Protein AF-A0A7Y4VKK5-F1 (afdb_monomer_lite)

pLDDT: mean 90.54, std 10.32, range [53.16, 98.19]

Sequence (160 aa):
ESPYYGAIKFPGKARGVGIIDLSAVVTSLKKHLEPDGVFANHKLTNLQNQKMVILNYFSALKFYYDKEDLWSNRAKNPFFTNAGFIGAIEHLVAKLISKCAENKSFQVAEFKKLLDLPKGELLLRADLKNLEGKSQRKAVVEFLESHLLKSLPDQDEYKF

Radius of gyration: 16.32 Å; chains: 1; bounding box: 60×33×39 Å

Foldseek 3Di:
DALCVQAEDDPPDDPPGHQAYPVLVCVLCVQQLPCPHLCVVLVNNDPVSVVLLLRLLVVLVLVQCVVVPRSVVLQWALCSHSLLVSLSSVLCSPPPSVVCSVVVHSHNVSSNVQFDDDPPNDHTPVVCVPDDSVVSSVVNNVVRVVRGDDPPPDPVPDDD

Structure (mmCIF, N/CA/C/O backbone):
data_AF-A0A7Y4VKK5-F1
#
_entry.id   AF-A0A7Y4VKK5-F1
#
loop_
_atom_site.group_PDB
_atom_site.id
_atom_site.type_symbol
_atom_site.label_atom_id
_atom_site.label_alt_id
_atom_site.label_comp_id
_atom_site.label_asym_id
_atom_site.label_entity_id
_atom_site.label_seq_id
_atom_site.pdbx_PDB_ins_code
_atom_site.Cartn_x
_atom_site.Cartn_y
_atom_site.Cartn_z
_atom_site.occupancy
_atom_site.B_iso_or_equiv
_atom_site.auth_seq_id
_atom_site.auth_comp_id
_atom_site.auth_asym_id
_atom_site.auth_atom_id
_atom_site.pdbx_PDB_model_num
ATOM 1 N N . GLU A 1 1 ? 8.990 -12.239 8.034 1.00 63.72 1 GLU A N 1
ATOM 2 C CA . GLU A 1 1 ? 9.951 -11.687 7.049 1.00 63.72 1 GLU A CA 1
ATOM 3 C C . GLU A 1 1 ? 9.346 -10.480 6.333 1.00 63.72 1 GLU A C 1
ATOM 5 O O . GLU A 1 1 ? 8.132 -10.326 6.370 1.00 63.72 1 GLU A O 1
ATOM 10 N N . SER A 1 2 ? 10.159 -9.599 5.736 1.00 84.38 2 SER A N 1
ATOM 11 C CA . SER A 1 2 ? 9.669 -8.392 5.042 1.00 84.38 2 SER A CA 1
ATOM 12 C C . SER A 1 2 ? 9.226 -8.707 3.603 1.00 84.38 2 SER A C 1
ATOM 14 O O . SER A 1 2 ? 10.037 -9.266 2.862 1.00 84.38 2 SER A O 1
ATOM 16 N N . PRO A 1 3 ? 8.025 -8.283 3.150 1.00 90.62 3 PRO A N 1
ATOM 17 C CA . PRO A 1 3 ? 7.579 -8.465 1.761 1.00 90.62 3 PRO A CA 1
ATOM 18 C C . PRO A 1 3 ? 8.502 -7.831 0.705 1.00 90.62 3 PRO A C 1
ATOM 20 O O . PRO A 1 3 ? 8.515 -8.268 -0.445 1.00 90.62 3 PRO A O 1
ATOM 23 N N . TYR A 1 4 ? 9.304 -6.838 1.110 1.00 90.75 4 TYR A N 1
ATOM 24 C CA . TYR A 1 4 ? 10.245 -6.093 0.267 1.00 90.75 4 TYR A CA 1
ATOM 25 C C . TYR A 1 4 ? 11.717 -6.420 0.551 1.00 90.75 4 TYR A C 1
ATOM 27 O O . TYR A 1 4 ? 12.604 -5.604 0.277 1.00 90.75 4 TYR A O 1
ATOM 35 N N . TYR A 1 5 ? 12.011 -7.591 1.121 1.00 86.94 5 TYR A N 1
ATOM 36 C CA . TYR A 1 5 ? 13.393 -8.002 1.364 1.00 86.94 5 TYR A CA 1
ATOM 37 C C . TYR A 1 5 ? 14.234 -7.937 0.073 1.00 86.94 5 TYR A C 1
ATOM 39 O O . TYR A 1 5 ? 13.870 -8.495 -0.963 1.00 86.94 5 TYR A O 1
ATOM 47 N N . GLY A 1 6 ? 15.342 -7.188 0.114 1.00 86.94 6 GLY A N 1
ATOM 48 C CA . GLY A 1 6 ? 16.221 -6.966 -1.043 1.00 86.94 6 GLY A CA 1
ATOM 49 C C . GLY A 1 6 ? 15.609 -6.152 -2.196 1.00 86.94 6 GLY A C 1
ATOM 50 O O . GLY A 1 6 ? 16.182 -6.123 -3.286 1.00 86.94 6 GLY A O 1
ATOM 51 N N . ALA A 1 7 ? 14.450 -5.516 -1.994 1.00 90.19 7 ALA A N 1
ATOM 52 C CA . ALA A 1 7 ? 13.757 -4.735 -3.020 1.00 90.19 7 ALA A CA 1
ATOM 53 C C . ALA A 1 7 ? 14.043 -3.228 -2.943 1.00 90.19 7 ALA A C 1
ATOM 55 O O . ALA A 1 7 ? 13.916 -2.541 -3.956 1.00 90.19 7 ALA A O 1
ATOM 56 N N . ILE A 1 8 ? 14.437 -2.719 -1.772 1.00 91.12 8 ILE A N 1
ATOM 57 C CA . ILE A 1 8 ? 14.735 -1.296 -1.573 1.00 91.12 8 ILE A CA 1
ATOM 58 C C . ILE A 1 8 ? 16.177 -1.000 -1.984 1.00 91.12 8 ILE A C 1
ATOM 60 O O . ILE A 1 8 ? 17.125 -1.604 -1.478 1.00 91.12 8 ILE A O 1
ATOM 64 N N . LYS A 1 9 ? 16.335 -0.053 -2.905 1.00 91.44 9 LYS A N 1
ATOM 65 C CA . LYS A 1 9 ? 17.617 0.401 -3.431 1.00 91.44 9 LYS A CA 1
ATOM 66 C C . LYS A 1 9 ? 18.157 1.548 -2.585 1.00 91.44 9 LYS A C 1
ATOM 68 O O . LYS A 1 9 ? 17.596 2.644 -2.559 1.00 91.44 9 LYS A O 1
ATOM 73 N N . PHE A 1 10 ? 19.276 1.289 -1.915 1.00 87.50 10 PHE A N 1
ATOM 74 C CA . PHE A 1 10 ? 19.998 2.290 -1.134 1.00 87.50 10 PHE A CA 1
ATOM 75 C C . PHE A 1 10 ? 20.943 3.117 -2.026 1.00 87.50 10 PHE A C 1
ATOM 77 O O . PHE A 1 10 ? 21.511 2.569 -2.978 1.00 87.50 10 PHE A O 1
ATOM 84 N N . PRO A 1 11 ? 21.155 4.411 -1.720 1.00 83.44 11 PRO A N 1
ATOM 85 C CA . PRO A 1 11 ? 22.160 5.232 -2.394 1.00 83.44 11 PRO A CA 1
ATOM 86 C C . PRO A 1 11 ? 23.553 4.585 -2.351 1.00 83.44 11 PRO A C 1
ATOM 88 O O . PRO A 1 11 ? 23.922 3.959 -1.360 1.00 83.44 11 PRO A O 1
ATOM 91 N N . GLY A 1 12 ? 24.322 4.712 -3.436 1.00 80.75 12 GLY A N 1
ATOM 92 C CA . GLY A 1 12 ? 25.687 4.173 -3.528 1.00 80.75 12 GLY A CA 1
ATOM 93 C C . GLY A 1 12 ? 25.796 2.653 -3.728 1.00 80.75 12 GLY A C 1
ATOM 94 O O . GLY A 1 12 ? 26.906 2.140 -3.850 1.00 80.75 12 GLY A O 1
ATOM 95 N N . LYS A 1 13 ? 24.682 1.908 -3.793 1.00 80.00 13 LYS A N 1
ATOM 96 C CA . LYS A 1 13 ? 24.701 0.476 -4.144 1.00 80.00 13 LYS A CA 1
ATOM 97 C C . LYS A 1 13 ? 24.930 0.263 -5.646 1.00 80.00 13 LYS A C 1
ATOM 99 O O . LYS A 1 13 ? 24.532 1.081 -6.475 1.00 80.00 13 LYS A O 1
ATOM 104 N N . ALA A 1 14 ? 25.544 -0.873 -5.981 1.00 74.50 14 ALA A N 1
ATOM 105 C CA . ALA A 1 14 ? 25.800 -1.289 -7.358 1.00 74.50 14 ALA A CA 1
ATOM 106 C C . ALA A 1 14 ? 24.510 -1.357 -8.201 1.00 74.50 14 ALA A C 1
ATOM 108 O O . ALA A 1 14 ? 23.414 -1.607 -7.686 1.00 74.50 14 ALA A O 1
ATOM 109 N N . ARG A 1 15 ? 24.646 -1.154 -9.521 1.00 64.19 15 ARG A N 1
ATOM 110 C CA . ARG A 1 15 ? 23.535 -1.312 -10.475 1.00 64.19 15 ARG A CA 1
ATOM 111 C C . ARG A 1 15 ? 22.950 -2.727 -10.356 1.00 64.19 15 ARG A C 1
ATOM 113 O O . ARG A 1 15 ? 23.693 -3.696 -10.278 1.00 64.19 15 ARG A O 1
ATOM 120 N N . GLY A 1 16 ? 21.620 -2.827 -10.335 1.00 67.94 16 GLY A N 1
ATOM 121 C CA . GLY A 1 16 ? 20.891 -4.098 -10.213 1.00 67.94 16 GLY A CA 1
ATOM 122 C C . GLY A 1 16 ? 20.465 -4.483 -8.789 1.00 67.94 16 GLY A C 1
ATOM 123 O O . GLY A 1 16 ? 19.702 -5.433 -8.631 1.00 67.94 16 GLY A O 1
ATOM 124 N N . VAL A 1 17 ? 20.888 -3.746 -7.752 1.00 69.00 17 VAL A N 1
ATOM 125 C CA . VAL A 1 17 ? 20.455 -3.991 -6.365 1.00 69.00 17 VAL A CA 1
ATOM 126 C C . VAL A 1 17 ? 19.219 -3.152 -6.031 1.00 69.00 17 VAL A C 1
ATOM 128 O O . VAL A 1 17 ? 19.306 -1.930 -5.920 1.00 69.00 17 VAL A O 1
ATOM 131 N N . GLY A 1 18 ? 18.081 -3.817 -5.822 1.00 76.75 18 GLY A N 1
ATOM 132 C CA . GLY A 1 18 ? 16.802 -3.174 -5.503 1.00 76.75 18 GLY A CA 1
ATOM 133 C C . GLY A 1 18 ? 16.103 -2.557 -6.723 1.00 76.75 18 GLY A C 1
ATOM 134 O O . GLY A 1 18 ? 16.718 -2.288 -7.752 1.00 76.75 18 GLY A O 1
ATOM 135 N N . ILE A 1 19 ? 14.787 -2.373 -6.613 1.00 89.69 19 ILE A N 1
ATOM 136 C CA . ILE A 1 19 ? 13.906 -1.900 -7.699 1.00 89.69 19 ILE A CA 1
ATOM 137 C C . ILE A 1 19 ? 13.084 -0.679 -7.268 1.00 89.69 19 ILE A C 1
ATOM 139 O O . ILE A 1 19 ? 12.688 0.120 -8.110 1.00 89.69 19 ILE A O 1
ATOM 143 N N . ILE A 1 20 ? 12.864 -0.508 -5.962 1.00 93.06 20 ILE A N 1
ATOM 144 C CA . ILE A 1 20 ? 12.182 0.657 -5.397 1.00 93.06 20 ILE A CA 1
ATOM 145 C C . ILE A 1 20 ? 13.239 1.563 -4.781 1.00 93.06 20 ILE A C 1
ATOM 147 O O . ILE A 1 20 ? 14.024 1.116 -3.942 1.00 93.06 20 ILE A O 1
ATOM 151 N N . ASP A 1 21 ? 13.269 2.828 -5.177 1.00 93.06 21 ASP A N 1
ATOM 152 C CA . ASP A 1 21 ? 14.235 3.778 -4.637 1.00 93.06 21 ASP A CA 1
ATOM 153 C C . ASP A 1 21 ? 13.918 4.100 -3.171 1.00 93.06 21 ASP A C 1
ATOM 155 O O . ASP A 1 21 ? 12.767 4.352 -2.805 1.00 93.06 21 ASP A O 1
ATOM 159 N N . LEU A 1 22 ? 14.948 4.163 -2.318 1.00 92.94 22 LEU A N 1
ATOM 160 C CA . LEU A 1 22 ? 14.782 4.571 -0.918 1.00 92.94 22 LEU A CA 1
ATOM 161 C C . LEU A 1 22 ? 14.088 5.939 -0.796 1.00 92.94 22 LEU A C 1
ATOM 163 O O . LEU A 1 22 ? 13.282 6.138 0.108 1.00 92.94 22 LEU A O 1
ATOM 167 N N . SER A 1 23 ? 14.352 6.866 -1.721 1.00 93.31 23 SER A N 1
ATOM 168 C CA . SER A 1 23 ? 13.698 8.178 -1.758 1.00 93.31 23 SER A CA 1
ATOM 169 C C . SER A 1 23 ? 12.184 8.076 -1.956 1.00 93.31 23 SER A C 1
ATOM 171 O O . SER A 1 23 ? 11.447 8.824 -1.318 1.00 93.31 23 SER A O 1
ATOM 173 N N . ALA A 1 24 ? 11.694 7.131 -2.764 1.00 94.31 24 ALA A N 1
ATOM 174 C CA . ALA A 1 24 ? 10.261 6.896 -2.945 1.00 94.31 24 ALA A CA 1
ATOM 175 C C . ALA A 1 24 ? 9.617 6.346 -1.661 1.00 94.31 24 ALA A C 1
ATOM 177 O O . ALA A 1 24 ? 8.534 6.781 -1.267 1.00 94.31 24 ALA A O 1
ATOM 178 N N . VAL A 1 25 ? 10.311 5.447 -0.956 1.00 95.00 25 VAL A N 1
ATOM 179 C CA . VAL A 1 25 ? 9.849 4.919 0.339 1.00 95.00 25 VAL A CA 1
ATOM 180 C C . VAL A 1 25 ? 9.794 6.022 1.395 1.00 95.00 25 VAL A C 1
ATOM 182 O O . VAL A 1 25 ? 8.785 6.184 2.075 1.00 95.00 25 VAL A O 1
ATOM 185 N N . VAL A 1 26 ? 10.855 6.822 1.516 1.00 94.62 26 VAL A N 1
ATOM 186 C CA . VAL A 1 26 ? 10.915 7.906 2.505 1.00 94.62 26 VAL A CA 1
ATOM 187 C C . VAL A 1 26 ? 9.861 8.970 2.209 1.00 94.62 26 VAL A C 1
ATOM 189 O O . VAL A 1 26 ? 9.141 9.372 3.115 1.00 94.62 26 VAL A O 1
ATOM 192 N N . THR A 1 27 ? 9.728 9.410 0.956 1.00 94.25 27 THR A N 1
ATOM 193 C CA . THR A 1 27 ? 8.774 10.475 0.597 1.00 94.25 27 THR A CA 1
ATOM 194 C C . THR A 1 27 ? 7.316 10.041 0.731 1.00 94.25 27 THR A C 1
ATOM 196 O O . THR A 1 27 ? 6.487 10.860 1.121 1.00 94.25 27 THR A O 1
ATOM 199 N N . SER A 1 28 ? 6.999 8.768 0.475 1.00 95.44 28 SER A N 1
ATOM 200 C CA . SER A 1 28 ? 5.643 8.244 0.690 1.00 95.44 28 SER A CA 1
ATOM 201 C C . SER A 1 28 ? 5.287 8.076 2.161 1.00 95.44 28 SER A C 1
ATOM 203 O O . SER A 1 28 ? 4.123 8.236 2.494 1.00 95.44 28 SER A O 1
ATOM 205 N N . LEU A 1 29 ? 6.248 7.790 3.045 1.00 95.94 29 LEU A N 1
ATOM 206 C CA . LEU A 1 29 ? 5.967 7.521 4.460 1.00 95.94 29 LEU A CA 1
ATOM 207 C C . LEU A 1 29 ? 6.126 8.740 5.373 1.00 95.94 29 LEU A C 1
ATOM 209 O O . LEU A 1 29 ? 5.335 8.896 6.299 1.00 95.94 29 LEU A O 1
ATOM 213 N N . LYS A 1 30 ? 7.129 9.599 5.139 1.00 95.00 30 LYS A N 1
ATOM 214 C CA . LYS A 1 30 ? 7.594 10.608 6.111 1.00 95.00 30 LYS A CA 1
ATOM 215 C C . LYS A 1 30 ? 6.457 11.455 6.691 1.00 95.00 30 LYS A C 1
ATOM 217 O O . LYS A 1 30 ? 6.255 11.426 7.898 1.00 95.00 30 LYS A O 1
ATOM 222 N N . LYS A 1 31 ? 5.668 12.108 5.832 1.00 94.75 31 LYS A N 1
ATOM 223 C CA . LYS A 1 31 ? 4.550 12.982 6.241 1.00 94.75 31 LYS A CA 1
ATOM 224 C C . LYS A 1 31 ? 3.475 12.271 7.075 1.00 94.75 31 LYS A C 1
ATOM 226 O O . LYS A 1 31 ? 2.727 12.895 7.808 1.00 94.75 31 LYS A O 1
ATOM 231 N N . HIS A 1 32 ? 3.349 10.953 6.936 1.00 95.75 32 HIS A N 1
ATOM 232 C CA . HIS A 1 32 ? 2.338 10.170 7.644 1.00 95.75 32 HIS A CA 1
ATOM 233 C C . HIS A 1 32 ? 2.811 9.705 9.024 1.00 95.75 32 HIS A C 1
ATOM 235 O O . HIS A 1 32 ? 1.973 9.393 9.869 1.00 95.75 32 HIS A O 1
ATOM 241 N N . LEU A 1 33 ? 4.128 9.662 9.238 1.00 94.38 33 LEU A N 1
ATOM 242 C CA . LEU A 1 33 ? 4.772 9.260 10.490 1.00 94.38 33 LEU A CA 1
ATOM 243 C C . LEU A 1 33 ? 5.122 10.456 11.393 1.00 94.38 33 LEU A C 1
ATOM 245 O O . LEU A 1 33 ? 5.557 10.247 12.524 1.00 94.38 33 LEU A O 1
ATOM 249 N N . GLU A 1 34 ? 4.958 11.685 10.898 1.00 94.12 34 GLU A N 1
ATOM 250 C CA . GLU A 1 34 ? 5.109 12.920 11.675 1.00 94.12 34 GLU A CA 1
ATOM 251 C C . GLU A 1 34 ? 4.042 13.023 12.793 1.00 94.12 34 GLU A C 1
ATOM 253 O O . GLU A 1 34 ? 3.035 12.306 12.749 1.00 94.12 34 GLU A O 1
ATOM 258 N N . PRO A 1 35 ? 4.250 13.859 13.833 1.00 91.88 35 PRO A N 1
ATOM 259 C CA . PRO A 1 35 ? 3.355 13.936 14.997 1.00 91.88 35 PRO A CA 1
ATOM 260 C C . PRO A 1 35 ? 1.893 14.307 14.697 1.00 91.88 35 PRO A C 1
ATOM 262 O O . PRO A 1 35 ? 1.016 13.974 15.487 1.00 91.88 35 PRO A O 1
ATOM 265 N N . ASP A 1 36 ? 1.629 14.976 13.577 1.00 91.56 36 ASP A N 1
ATOM 266 C CA . ASP A 1 36 ? 0.305 15.332 13.042 1.00 91.56 36 ASP A CA 1
ATOM 267 C C . ASP A 1 36 ? -0.154 14.395 11.902 1.00 91.56 36 ASP A C 1
ATOM 269 O O . ASP A 1 36 ? -1.231 14.552 11.316 1.00 91.56 36 ASP A O 1
ATOM 273 N N . GLY A 1 37 ? 0.657 13.383 11.596 1.00 93.69 37 GLY A N 1
ATOM 274 C CA . GLY A 1 37 ? 0.395 12.388 10.573 1.00 93.69 37 GLY A CA 1
ATOM 275 C C . GLY A 1 37 ? -0.720 11.410 10.951 1.00 93.69 37 GLY A C 1
ATOM 276 O O . GLY A 1 37 ? -1.088 11.217 12.112 1.00 93.69 37 GLY A O 1
ATOM 277 N N . VAL A 1 38 ? -1.243 10.715 9.938 1.00 95.38 38 VAL A N 1
ATOM 278 C CA . VAL A 1 38 ? -2.378 9.783 10.079 1.00 95.38 38 VAL A CA 1
ATOM 279 C C . VAL A 1 38 ? -2.162 8.718 11.160 1.00 95.38 38 VAL A C 1
ATOM 281 O O . VAL A 1 38 ? -3.111 8.349 11.846 1.00 95.38 38 VAL A O 1
ATOM 284 N N . PHE A 1 39 ? -0.932 8.234 11.350 1.00 95.56 39 PHE A N 1
ATOM 285 C CA . PHE A 1 39 ? -0.642 7.228 12.369 1.00 95.56 39 PHE A CA 1
ATOM 286 C C . PHE A 1 39 ? -0.797 7.814 13.777 1.00 95.56 39 PHE A C 1
ATOM 288 O O . PHE A 1 39 ? -1.448 7.205 14.626 1.00 95.56 39 PHE A O 1
ATOM 295 N N . ALA A 1 40 ? -0.265 9.015 14.016 1.00 94.50 40 ALA A N 1
ATOM 296 C CA . ALA A 1 40 ? -0.398 9.707 15.293 1.00 94.50 40 ALA A CA 1
ATOM 297 C C . ALA A 1 40 ? -1.865 10.046 15.609 1.00 94.50 40 ALA A C 1
ATOM 299 O O . ALA A 1 40 ? -2.311 9.815 16.734 1.00 94.50 40 ALA A O 1
ATOM 300 N N . ASN A 1 41 ? -2.643 10.448 14.597 1.00 94.31 41 ASN A N 1
ATOM 301 C CA . ASN A 1 41 ? -4.083 10.713 14.728 1.00 94.31 41 ASN A CA 1
ATOM 302 C C . ASN A 1 41 ? -4.879 9.481 15.200 1.00 94.31 41 ASN A C 1
ATOM 304 O O . ASN A 1 41 ? -5.886 9.620 15.889 1.00 94.31 41 ASN A O 1
ATOM 308 N N . HIS A 1 42 ? -4.392 8.270 14.909 1.00 94.06 42 HIS A N 1
ATOM 309 C CA . HIS A 1 42 ? -4.967 7.006 15.384 1.00 94.06 42 HIS A CA 1
ATOM 310 C C . HIS A 1 42 ? -4.217 6.420 16.594 1.00 94.06 42 HIS A C 1
ATOM 312 O O . HIS A 1 42 ? -4.326 5.229 16.883 1.00 94.06 42 HIS A O 1
ATOM 318 N N . LYS A 1 43 ? -3.450 7.245 17.319 1.00 93.75 43 LYS A N 1
ATOM 319 C CA . LYS A 1 43 ? -2.670 6.872 18.515 1.00 93.75 43 LYS A CA 1
ATOM 320 C C . LYS A 1 43 ? -1.589 5.807 18.259 1.00 93.75 43 LYS A C 1
ATOM 322 O O . LYS A 1 43 ? -1.121 5.149 19.186 1.00 93.75 43 LYS A O 1
ATOM 327 N N . LEU A 1 44 ? -1.135 5.667 17.012 1.00 94.00 44 LEU A N 1
ATOM 328 C CA . LEU A 1 44 ? -0.018 4.808 16.610 1.00 94.00 44 LEU A CA 1
ATOM 329 C C . LEU A 1 44 ? 1.284 5.619 16.568 1.00 94.00 44 LEU A C 1
ATOM 331 O O . LEU A 1 44 ? 1.853 5.862 15.506 1.00 94.00 44 LEU A O 1
ATOM 335 N N . THR A 1 45 ? 1.762 6.061 17.729 1.00 92.38 45 THR A N 1
ATOM 336 C CA . THR A 1 45 ? 2.954 6.927 17.846 1.00 92.38 45 THR A CA 1
ATOM 337 C C . THR A 1 45 ? 4.273 6.155 17.947 1.00 92.38 45 THR A C 1
ATOM 339 O O . THR A 1 45 ? 5.347 6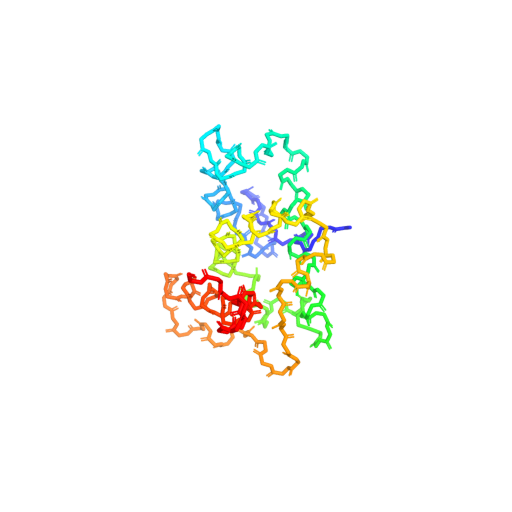.723 17.771 1.00 92.38 45 THR A O 1
ATOM 342 N N . ASN A 1 46 ? 4.218 4.849 18.217 1.00 93.62 46 ASN A N 1
ATOM 343 C CA . ASN A 1 46 ? 5.402 4.000 18.327 1.00 93.62 46 ASN A CA 1
ATOM 344 C C . ASN A 1 46 ? 5.877 3.525 16.941 1.00 93.62 46 ASN A C 1
ATOM 346 O O . ASN A 1 46 ? 5.113 2.895 16.205 1.00 93.62 46 ASN A O 1
ATOM 350 N N . LEU A 1 47 ? 7.161 3.736 16.629 1.00 92.25 47 LEU A N 1
ATOM 351 C CA . LEU A 1 47 ? 7.775 3.347 15.353 1.00 92.25 47 LEU A CA 1
ATOM 352 C C . LEU A 1 47 ? 7.639 1.849 15.030 1.00 92.25 47 LEU A C 1
ATOM 354 O O . LEU A 1 47 ? 7.436 1.485 13.873 1.00 92.25 47 LEU A O 1
ATOM 358 N N . GLN A 1 48 ? 7.729 0.964 16.028 1.00 93.50 48 GLN A N 1
ATOM 359 C CA . GLN A 1 48 ? 7.533 -0.474 15.820 1.00 93.50 48 GLN A CA 1
ATOM 360 C C . GLN A 1 48 ? 6.094 -0.789 15.417 1.00 93.50 48 GLN A C 1
ATOM 362 O O . GLN A 1 48 ? 5.889 -1.592 14.508 1.00 93.50 48 GLN A O 1
ATOM 367 N N . ASN A 1 49 ? 5.106 -0.123 16.020 1.00 94.00 49 ASN A N 1
ATOM 368 C CA . ASN A 1 49 ? 3.701 -0.300 15.650 1.00 94.00 49 ASN A CA 1
ATOM 369 C C . ASN A 1 49 ? 3.446 0.221 14.233 1.00 94.00 49 ASN A C 1
ATOM 371 O O . ASN A 1 49 ? 2.881 -0.495 13.413 1.00 94.00 49 ASN A O 1
ATOM 375 N N . GLN A 1 50 ? 3.936 1.421 13.913 1.00 95.00 50 GLN A N 1
ATOM 376 C CA . GLN A 1 50 ? 3.835 2.009 12.572 1.00 95.00 50 GLN A CA 1
ATOM 377 C C . GLN A 1 50 ? 4.454 1.094 11.504 1.00 95.00 50 GLN A C 1
ATOM 379 O O . GLN A 1 50 ? 3.826 0.783 10.491 1.00 95.00 50 GLN A O 1
ATOM 384 N N . LYS A 1 51 ? 5.664 0.583 11.766 1.00 94.94 51 LYS A N 1
ATOM 385 C CA . LYS A 1 51 ? 6.335 -0.408 10.918 1.00 94.94 51 LYS A CA 1
ATOM 386 C C . LYS A 1 51 ? 5.491 -1.672 10.757 1.00 94.94 51 LYS A C 1
ATOM 388 O O . LYS A 1 51 ? 5.366 -2.175 9.643 1.00 94.94 51 LYS A O 1
ATOM 393 N N . MET A 1 52 ? 4.937 -2.199 11.848 1.00 95.75 52 MET A N 1
ATOM 394 C CA . MET A 1 52 ? 4.159 -3.436 11.826 1.00 95.75 52 MET A CA 1
ATOM 395 C C . MET A 1 52 ? 2.886 -3.293 10.990 1.00 95.75 52 MET A C 1
ATOM 397 O O . MET A 1 52 ? 2.581 -4.182 10.205 1.00 95.75 52 MET A O 1
ATOM 401 N N . VAL A 1 53 ? 2.189 -2.160 11.089 1.00 97.00 53 VAL A N 1
ATOM 402 C CA . VAL A 1 53 ? 1.008 -1.848 10.267 1.00 97.00 53 VAL A CA 1
ATOM 403 C C . VAL A 1 53 ? 1.352 -1.918 8.778 1.00 97.00 53 VAL A C 1
ATOM 405 O O . VAL A 1 53 ? 0.697 -2.636 8.025 1.00 97.00 53 VAL A O 1
ATOM 408 N N . ILE A 1 54 ? 2.425 -1.234 8.364 1.00 96.94 54 ILE A N 1
ATOM 409 C CA . ILE A 1 54 ? 2.873 -1.207 6.964 1.00 96.94 54 ILE A CA 1
ATOM 410 C C . ILE A 1 54 ? 3.266 -2.615 6.495 1.00 96.94 54 ILE A C 1
ATOM 412 O O . ILE A 1 54 ? 2.860 -3.052 5.419 1.00 96.94 54 ILE A O 1
ATOM 416 N N . LEU A 1 55 ? 4.032 -3.356 7.305 1.00 96.75 55 LEU A N 1
ATOM 417 C CA . LEU A 1 55 ? 4.448 -4.719 6.967 1.00 96.75 55 LEU A CA 1
ATOM 418 C C . LEU A 1 55 ? 3.263 -5.682 6.869 1.00 96.75 55 LEU A C 1
ATOM 420 O O . LEU A 1 55 ? 3.233 -6.508 5.956 1.00 96.75 55 LEU A O 1
ATOM 424 N N . ASN A 1 56 ? 2.292 -5.577 7.772 1.00 97.69 56 ASN A N 1
ATOM 425 C CA . ASN A 1 56 ? 1.114 -6.436 7.777 1.00 97.69 56 ASN A CA 1
ATOM 426 C C . ASN A 1 56 ? 0.221 -6.172 6.564 1.00 97.69 56 ASN A C 1
ATOM 428 O O . ASN A 1 56 ? -0.250 -7.123 5.941 1.00 97.69 56 ASN A O 1
ATOM 432 N N . TYR A 1 57 ? 0.060 -4.906 6.180 1.00 98.00 57 TYR A N 1
ATOM 433 C CA . TYR A 1 57 ? -0.657 -4.524 4.968 1.00 98.00 57 TYR A CA 1
ATOM 434 C C . TYR A 1 57 ? -0.008 -5.113 3.708 1.00 98.00 57 TYR A C 1
ATOM 436 O O . TYR A 1 57 ? -0.660 -5.819 2.939 1.00 98.00 57 TYR A O 1
ATOM 444 N N . PHE A 1 58 ? 1.303 -4.931 3.526 1.00 97.75 58 PHE A N 1
ATOM 445 C CA . PHE A 1 58 ? 1.996 -5.534 2.383 1.00 97.75 58 PHE A CA 1
ATOM 446 C C . PHE A 1 58 ? 2.050 -7.062 2.448 1.00 97.75 58 PHE A C 1
ATOM 448 O O . PHE A 1 58 ? 2.091 -7.711 1.408 1.00 97.75 58 PHE A O 1
ATOM 455 N N . SER A 1 59 ? 2.005 -7.660 3.640 1.00 97.12 59 SER A N 1
ATOM 456 C CA . SER A 1 59 ? 1.877 -9.114 3.791 1.00 97.12 59 SER A CA 1
ATOM 457 C C . SER A 1 59 ? 0.503 -9.617 3.337 1.00 97.12 59 SER A C 1
ATOM 459 O O . SER A 1 59 ? 0.404 -10.717 2.794 1.00 97.12 59 SER A O 1
ATOM 461 N N . ALA A 1 60 ? -0.554 -8.817 3.512 1.00 96.38 60 ALA A N 1
ATOM 462 C CA . ALA A 1 60 ? -1.872 -9.123 2.967 1.00 96.38 60 ALA A CA 1
ATOM 463 C C . ALA A 1 60 ? -1.873 -9.044 1.433 1.00 96.38 60 ALA A C 1
ATOM 465 O O . ALA A 1 60 ? -2.312 -9.994 0.791 1.00 96.38 60 ALA A O 1
ATOM 466 N N . LEU A 1 61 ? -1.293 -7.993 0.840 1.00 97.25 61 LEU A N 1
ATOM 467 C CA . LEU A 1 61 ? -1.136 -7.898 -0.620 1.00 97.25 61 LEU A CA 1
ATOM 468 C C . LEU A 1 61 ? -0.298 -9.054 -1.185 1.00 97.25 61 LEU A C 1
ATOM 470 O O . LEU A 1 61 ? -0.696 -9.695 -2.158 1.00 97.25 61 LEU A O 1
ATOM 474 N N . LYS A 1 62 ? 0.827 -9.375 -0.530 1.00 96.56 62 LYS A N 1
ATOM 475 C CA . LYS A 1 62 ? 1.681 -10.516 -0.877 1.00 96.56 62 LYS A CA 1
ATOM 476 C C . LYS A 1 62 ? 0.899 -11.819 -0.913 1.00 96.56 62 LYS A C 1
ATOM 478 O O . LYS A 1 62 ? 1.052 -12.571 -1.863 1.00 96.56 62 LYS A O 1
ATOM 483 N N . PHE A 1 63 ? 0.042 -12.067 0.074 1.00 95.38 63 PHE A N 1
ATOM 484 C CA . PHE A 1 63 ? -0.767 -13.282 0.115 1.00 95.38 63 PHE A CA 1
ATOM 485 C C . PHE A 1 63 ? -1.658 -13.456 -1.122 1.00 95.38 63 PHE A C 1
ATOM 487 O O . PHE A 1 63 ? -1.782 -14.576 -1.604 1.00 95.38 63 PHE A O 1
ATOM 494 N N . TYR A 1 64 ? -2.264 -12.386 -1.643 1.00 95.75 64 TYR A N 1
ATOM 495 C CA . TYR A 1 64 ? -3.085 -12.473 -2.856 1.00 95.75 64 TYR A CA 1
ATOM 496 C C . TYR A 1 64 ? -2.232 -12.719 -4.104 1.00 95.75 64 TYR A C 1
ATOM 498 O O . TYR A 1 64 ? -2.541 -13.605 -4.891 1.00 95.75 64 TYR A O 1
ATOM 506 N N . TYR A 1 65 ? -1.109 -12.014 -4.236 1.00 96.38 65 TYR A N 1
ATOM 507 C CA . TYR A 1 65 ? -0.225 -12.137 -5.400 1.00 96.38 65 TYR A CA 1
ATOM 508 C C . TYR A 1 65 ? 0.596 -13.434 -5.409 1.00 96.38 65 TYR A C 1
ATOM 510 O O . TYR A 1 65 ? 0.931 -13.938 -6.477 1.00 96.38 65 TYR A O 1
ATOM 518 N N . ASP A 1 66 ? 0.935 -13.995 -4.247 1.00 95.12 66 ASP A N 1
ATOM 519 C CA . ASP A 1 66 ? 1.620 -15.290 -4.142 1.00 95.12 66 ASP A CA 1
ATOM 520 C C . ASP A 1 66 ? 0.760 -16.439 -4.677 1.00 95.12 66 ASP A C 1
ATOM 522 O O . ASP A 1 66 ? 1.307 -17.385 -5.229 1.00 95.12 66 ASP A O 1
ATOM 526 N N . LYS A 1 67 ? -0.575 -16.366 -4.551 1.00 94.12 67 LYS A N 1
ATOM 527 C CA . LYS A 1 67 ? -1.489 -17.409 -5.059 1.00 94.12 67 LYS A CA 1
ATOM 528 C C . LYS A 1 67 ? -1.417 -17.596 -6.578 1.00 94.12 67 LYS A C 1
ATOM 530 O O . LYS A 1 67 ? -1.917 -18.597 -7.087 1.00 94.12 67 LYS A O 1
ATOM 535 N N . GLU A 1 68 ? -0.841 -16.627 -7.283 1.00 94.62 68 GLU A N 1
ATOM 536 C CA . GLU A 1 68 ? -0.654 -16.625 -8.735 1.00 94.62 68 GLU A CA 1
ATOM 537 C C . GLU A 1 68 ? 0.831 -16.517 -9.128 1.00 94.62 68 GLU A C 1
ATOM 539 O O . GLU A 1 68 ? 1.151 -16.163 -10.262 1.00 94.62 68 GLU A O 1
ATOM 544 N N . ASP A 1 69 ? 1.752 -16.777 -8.189 1.00 94.94 69 ASP A N 1
ATOM 545 C CA . ASP A 1 69 ? 3.206 -16.656 -8.381 1.00 94.94 69 ASP A CA 1
ATOM 546 C C . ASP A 1 69 ? 3.654 -15.262 -8.872 1.00 94.94 69 ASP A C 1
ATOM 548 O O . ASP A 1 69 ? 4.706 -15.081 -9.496 1.00 94.94 69 ASP A O 1
ATOM 552 N N . LEU A 1 70 ? 2.852 -14.233 -8.584 1.00 95.56 70 LEU A N 1
ATOM 553 C CA . LEU A 1 70 ? 3.094 -12.871 -9.043 1.00 95.56 70 LEU A CA 1
ATOM 554 C C . LEU A 1 70 ? 3.960 -12.080 -8.073 1.00 95.56 70 LEU A C 1
ATOM 556 O O . LEU A 1 70 ? 4.681 -11.193 -8.524 1.00 95.56 70 LEU A O 1
ATOM 560 N N . TRP A 1 71 ? 3.936 -12.365 -6.764 1.00 94.94 71 TRP A N 1
ATOM 561 C CA . TRP A 1 71 ? 4.640 -11.498 -5.812 1.00 94.94 71 TRP A CA 1
ATOM 562 C C . TRP A 1 71 ? 6.151 -11.473 -6.058 1.00 94.94 71 TRP A C 1
ATOM 564 O O . TRP A 1 71 ? 6.743 -10.400 -6.170 1.00 94.94 71 TRP A O 1
ATOM 574 N N . SER A 1 72 ? 6.764 -12.657 -6.161 1.00 90.56 72 SER A N 1
ATOM 575 C CA . SER A 1 72 ? 8.197 -12.836 -6.424 1.00 90.56 72 SER A CA 1
ATOM 576 C C . SER A 1 72 ? 8.581 -12.468 -7.862 1.00 90.56 72 SER A C 1
ATOM 578 O O . SER A 1 72 ? 9.738 -12.122 -8.122 1.00 90.56 72 SER A O 1
ATOM 580 N N . ASN A 1 73 ? 7.617 -12.457 -8.788 1.00 94.19 73 ASN A N 1
ATOM 581 C CA . ASN A 1 73 ? 7.810 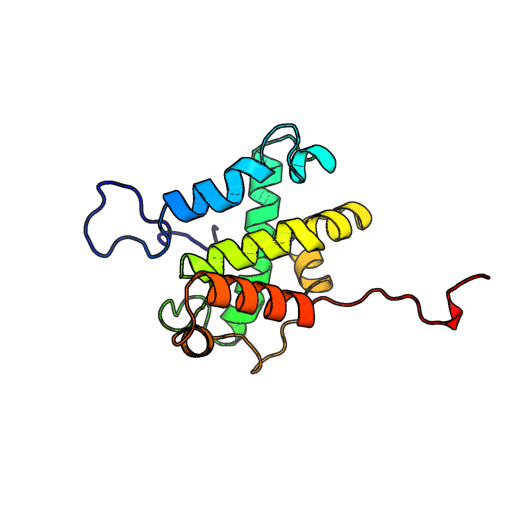-12.033 -10.166 1.00 94.19 73 ASN A CA 1
ATOM 582 C C . ASN A 1 73 ? 7.831 -10.500 -10.285 1.00 94.19 73 ASN A C 1
ATOM 584 O O . ASN A 1 73 ? 6.874 -9.851 -10.713 1.00 94.19 73 ASN A O 1
ATOM 588 N N . ARG A 1 74 ? 8.981 -9.906 -9.954 1.00 90.19 74 ARG A N 1
ATOM 589 C CA . ARG A 1 74 ? 9.196 -8.447 -9.953 1.00 90.19 74 ARG A CA 1
ATOM 590 C C . ARG A 1 74 ? 8.969 -7.771 -11.318 1.00 90.19 74 ARG A C 1
ATOM 592 O O . ARG A 1 74 ? 8.787 -6.557 -11.382 1.00 90.19 74 ARG A O 1
ATOM 599 N N . ALA A 1 75 ? 8.999 -8.531 -12.415 1.00 91.25 75 ALA A N 1
ATOM 600 C CA . ALA A 1 75 ? 8.702 -8.017 -13.751 1.00 91.25 75 ALA A CA 1
ATOM 601 C C . ALA A 1 75 ? 7.194 -7.829 -13.985 1.00 91.25 75 ALA A C 1
ATOM 603 O O . ALA A 1 75 ? 6.811 -6.948 -14.752 1.00 91.25 75 ALA A O 1
ATOM 604 N N . LYS A 1 76 ? 6.347 -8.619 -13.315 1.00 95.25 76 LYS A N 1
ATOM 605 C CA . LYS A 1 76 ? 4.883 -8.549 -13.424 1.00 95.25 76 LYS A CA 1
ATOM 606 C C . LYS A 1 76 ? 4.222 -7.814 -12.264 1.00 95.25 76 LYS A C 1
ATOM 608 O O . LYS A 1 76 ? 3.177 -7.211 -12.468 1.00 95.25 76 LYS A O 1
ATOM 613 N N . ASN A 1 77 ? 4.813 -7.831 -11.074 1.00 95.50 77 ASN A N 1
ATOM 614 C CA . ASN A 1 77 ? 4.209 -7.228 -9.891 1.00 95.50 77 ASN A CA 1
ATOM 615 C C . ASN A 1 77 ? 4.246 -5.684 -9.950 1.00 95.50 77 ASN A C 1
ATOM 617 O O . ASN A 1 77 ? 5.342 -5.108 -9.980 1.00 95.50 77 ASN A O 1
ATOM 621 N N . PRO A 1 78 ? 3.092 -4.989 -9.918 1.00 96.25 78 PRO A N 1
ATOM 622 C CA . PRO A 1 78 ? 3.051 -3.530 -9.960 1.00 96.25 78 PRO A CA 1
ATOM 623 C C . PRO A 1 78 ? 3.672 -2.893 -8.709 1.00 96.25 78 PRO A C 1
ATOM 625 O O . PRO A 1 78 ? 4.257 -1.813 -8.800 1.00 96.25 78 PRO A O 1
ATOM 628 N N . PHE A 1 79 ? 3.631 -3.569 -7.556 1.00 96.69 79 PHE A N 1
ATOM 629 C CA . PHE A 1 79 ? 4.130 -3.062 -6.276 1.00 96.69 79 PHE A CA 1
ATOM 630 C C . PHE A 1 79 ? 5.657 -3.076 -6.149 1.00 96.69 79 PHE A C 1
ATOM 632 O O . PHE A 1 79 ? 6.185 -2.487 -5.206 1.00 96.69 79 PHE A O 1
ATOM 639 N N . PHE A 1 80 ? 6.375 -3.698 -7.093 1.00 95.00 80 PHE A N 1
ATOM 640 C CA . PHE A 1 80 ? 7.836 -3.591 -7.240 1.00 95.00 80 PHE A CA 1
ATOM 641 C C . PHE A 1 80 ? 8.230 -2.448 -8.187 1.00 95.00 80 PHE A C 1
ATOM 643 O O . PHE A 1 80 ? 9.178 -2.549 -8.960 1.00 95.00 80 PHE A O 1
ATOM 650 N N . THR A 1 81 ? 7.494 -1.341 -8.129 1.00 94.25 81 THR A N 1
ATOM 651 C CA . THR A 1 81 ? 7.806 -0.082 -8.810 1.00 94.25 81 THR A CA 1
ATOM 652 C C . THR A 1 81 ? 7.617 1.072 -7.829 1.00 94.25 81 THR A C 1
ATOM 654 O O . THR A 1 81 ? 6.852 0.945 -6.870 1.00 94.25 81 THR A O 1
ATOM 657 N N . ASN A 1 82 ? 8.269 2.215 -8.065 1.00 94.81 82 ASN A N 1
ATOM 658 C CA . ASN A 1 82 ? 8.058 3.403 -7.228 1.00 94.81 82 ASN A CA 1
ATOM 659 C C . ASN A 1 82 ? 6.574 3.809 -7.209 1.00 94.81 82 ASN A C 1
ATOM 661 O O . ASN A 1 82 ? 6.023 4.054 -6.142 1.00 94.81 82 ASN A O 1
ATOM 665 N N . ALA A 1 83 ? 5.910 3.830 -8.371 1.00 95.75 83 ALA A N 1
ATOM 666 C CA . ALA A 1 83 ? 4.498 4.194 -8.465 1.00 95.75 83 ALA A CA 1
ATOM 667 C C . ALA A 1 83 ? 3.588 3.209 -7.714 1.00 95.75 83 ALA A C 1
ATOM 669 O O . ALA A 1 83 ? 2.728 3.643 -6.954 1.00 95.75 83 ALA A O 1
ATOM 670 N N . GLY A 1 84 ? 3.810 1.901 -7.862 1.00 96.88 84 GLY A N 1
ATOM 671 C CA . GLY A 1 84 ? 3.027 0.889 -7.152 1.00 96.88 84 GLY A CA 1
ATOM 672 C C . GLY A 1 84 ? 3.211 0.930 -5.641 1.00 96.88 84 GLY A C 1
ATOM 673 O O . GLY A 1 84 ? 2.227 0.859 -4.910 1.00 96.88 84 GLY A O 1
ATOM 674 N N . PHE A 1 85 ? 4.444 1.105 -5.159 1.00 97.19 85 PHE A N 1
ATOM 675 C CA . PHE A 1 85 ? 4.700 1.251 -3.725 1.00 97.19 85 PHE A CA 1
ATOM 676 C C . PHE A 1 85 ? 4.007 2.494 -3.156 1.00 97.19 85 PHE A C 1
ATOM 678 O O . PHE A 1 85 ? 3.305 2.404 -2.151 1.00 97.19 85 PHE A O 1
ATOM 685 N N . ILE A 1 86 ? 4.175 3.648 -3.814 1.00 97.44 86 ILE A N 1
ATOM 686 C CA . ILE A 1 86 ? 3.579 4.911 -3.364 1.00 97.44 86 ILE A CA 1
ATOM 687 C C . ILE A 1 86 ? 2.048 4.811 -3.373 1.00 97.44 86 ILE A C 1
ATOM 689 O O . ILE A 1 86 ? 1.429 5.144 -2.368 1.00 97.44 86 ILE A O 1
ATOM 693 N N . GLY A 1 87 ? 1.446 4.300 -4.452 1.00 97.62 87 GLY A N 1
ATOM 694 C CA . GLY A 1 87 ? -0.008 4.129 -4.545 1.00 97.62 87 GLY A CA 1
ATOM 695 C C . GLY A 1 87 ? -0.558 3.182 -3.473 1.00 97.62 87 GLY A C 1
ATOM 696 O O . GLY A 1 87 ? -1.579 3.465 -2.854 1.00 97.62 87 GLY A O 1
ATOM 697 N N . ALA A 1 88 ? 0.155 2.096 -3.162 1.00 97.88 88 ALA A N 1
ATOM 698 C CA . ALA A 1 88 ? -0.244 1.196 -2.083 1.00 97.88 88 ALA A CA 1
ATOM 699 C C . ALA A 1 88 ? -0.213 1.880 -0.704 1.00 97.88 88 ALA A C 1
ATOM 701 O O . ALA A 1 88 ? -1.116 1.644 0.102 1.00 97.88 88 ALA A O 1
ATOM 702 N N . ILE A 1 89 ? 0.789 2.727 -0.432 1.00 98.19 89 ILE A N 1
ATOM 703 C CA . ILE A 1 89 ? 0.846 3.534 0.796 1.00 98.19 89 ILE A CA 1
ATOM 704 C C . ILE A 1 89 ? -0.290 4.557 0.833 1.00 98.19 89 ILE A C 1
ATOM 706 O O . ILE A 1 89 ? -0.948 4.662 1.864 1.00 98.19 89 ILE A O 1
ATOM 710 N N . GLU A 1 90 ? -0.546 5.268 -0.269 1.00 97.56 90 GLU A N 1
ATOM 711 C CA . GLU A 1 90 ? -1.649 6.234 -0.386 1.00 97.56 90 GLU A CA 1
ATOM 712 C C . GLU A 1 90 ? -3.002 5.574 -0.075 1.00 97.56 90 GLU A C 1
ATOM 714 O O . GLU A 1 90 ? -3.784 6.115 0.706 1.00 97.56 90 GLU A O 1
ATOM 719 N N . HIS A 1 91 ? -3.241 4.364 -0.583 1.00 97.25 91 HIS A N 1
ATOM 720 C CA . HIS A 1 91 ? -4.429 3.583 -0.246 1.00 97.25 91 HIS A CA 1
ATOM 721 C C . HIS A 1 91 ? -4.495 3.211 1.250 1.00 97.25 91 HIS A C 1
ATOM 723 O O . HIS A 1 91 ? -5.522 3.426 1.902 1.00 97.25 91 HIS A O 1
ATOM 729 N N . LEU A 1 92 ? -3.397 2.698 1.826 1.00 97.69 92 LEU A N 1
ATOM 730 C CA . LEU A 1 92 ? -3.333 2.323 3.246 1.00 97.69 92 LEU A CA 1
ATOM 731 C C . LEU A 1 92 ? -3.726 3.495 4.152 1.00 97.69 92 LEU A C 1
ATOM 733 O O . LEU A 1 92 ? -4.588 3.348 5.021 1.00 97.69 92 LEU A O 1
ATOM 737 N N . VAL A 1 93 ? -3.099 4.653 3.942 1.00 96.75 93 VAL A N 1
ATOM 738 C CA . VAL A 1 93 ? -3.298 5.834 4.791 1.00 96.75 93 VAL A CA 1
ATOM 739 C C . VAL A 1 93 ? -4.658 6.485 4.586 1.00 96.75 93 VAL A C 1
ATOM 741 O O . VAL A 1 93 ? -5.212 7.016 5.543 1.00 96.75 93 VAL A O 1
ATOM 744 N N . ALA A 1 94 ? -5.201 6.444 3.368 1.00 95.06 94 ALA A N 1
ATOM 745 C CA . ALA A 1 94 ? -6.473 7.082 3.058 1.00 95.06 94 ALA A CA 1
ATOM 746 C C . ALA A 1 94 ? -7.684 6.253 3.502 1.00 95.06 94 ALA A C 1
ATOM 748 O O . ALA A 1 94 ? -8.710 6.836 3.848 1.00 95.06 94 ALA A O 1
ATOM 749 N N . LYS A 1 95 ? -7.597 4.914 3.458 1.00 93.56 95 LYS A N 1
ATOM 750 C CA . LYS A 1 95 ? -8.776 4.040 3.599 1.00 93.56 95 LYS A CA 1
ATOM 751 C C . LYS A 1 95 ? -8.677 2.990 4.694 1.00 93.56 95 LYS A C 1
ATOM 753 O O . LYS A 1 95 ? -9.682 2.698 5.336 1.00 93.56 95 LYS A O 1
ATOM 758 N N . LEU A 1 96 ? -7.511 2.379 4.884 1.00 94.50 96 LEU A N 1
ATOM 759 C CA . LEU A 1 96 ? -7.403 1.192 5.735 1.00 94.50 96 LEU A CA 1
ATOM 760 C C . LEU A 1 96 ? -7.043 1.509 7.181 1.00 94.50 96 LEU A C 1
ATOM 762 O O . LEU A 1 96 ? -7.513 0.804 8.066 1.00 94.50 96 LEU A O 1
ATOM 766 N N . ILE A 1 97 ? -6.245 2.550 7.447 1.00 95.06 97 ILE A N 1
ATOM 767 C CA . ILE A 1 97 ? -5.864 2.878 8.830 1.00 95.06 97 ILE A CA 1
ATOM 768 C C . ILE A 1 97 ? -7.099 3.159 9.697 1.00 95.06 97 ILE A C 1
ATOM 770 O O . ILE A 1 97 ? -7.177 2.623 10.801 1.00 95.06 97 ILE A O 1
ATOM 774 N N . SER A 1 98 ? -8.068 3.933 9.197 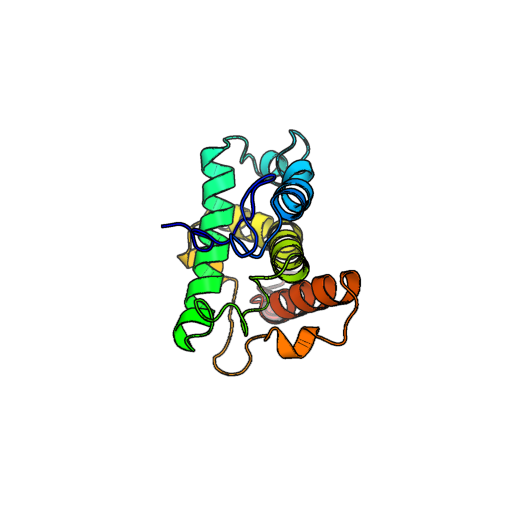1.00 93.38 98 SER A N 1
ATOM 775 C CA . SER A 1 98 ? -9.303 4.236 9.931 1.00 93.38 98 SER A CA 1
ATOM 776 C C . SER A 1 98 ? -10.140 2.981 10.183 1.00 93.38 98 SER A C 1
ATOM 778 O O . SER A 1 98 ? -10.453 2.687 11.332 1.00 93.38 98 SER A O 1
ATOM 780 N N . LYS A 1 99 ? -10.401 2.173 9.146 1.00 92.75 99 LYS A N 1
ATOM 781 C CA . LYS A 1 99 ? -11.162 0.915 9.264 1.00 92.75 99 LYS A CA 1
ATOM 782 C C . LYS A 1 99 ? -10.513 -0.083 10.230 1.00 92.75 99 LYS A C 1
ATOM 784 O O . LYS A 1 99 ? -11.177 -0.681 11.070 1.00 92.75 99 LYS A O 1
ATOM 789 N N . CYS A 1 100 ? -9.193 -0.246 10.159 1.00 93.81 100 CYS A N 1
ATOM 790 C CA . CYS A 1 100 ? -8.452 -1.091 11.096 1.00 93.81 100 CYS A CA 1
ATOM 791 C C . CYS A 1 100 ? -8.506 -0.552 12.533 1.00 93.81 100 CYS A C 1
ATOM 793 O O . C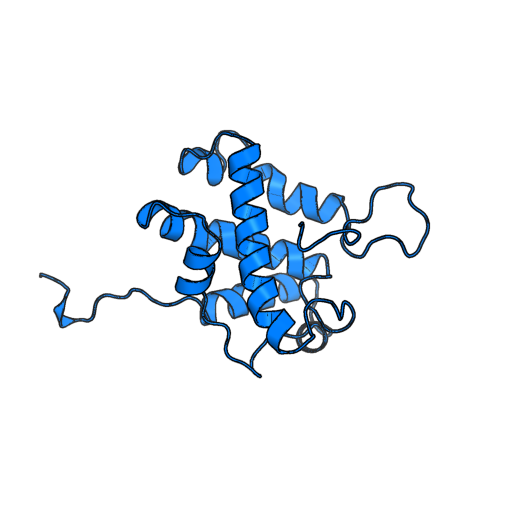YS A 1 100 ? -8.568 -1.338 13.480 1.00 93.81 100 CYS A O 1
ATOM 795 N N . ALA A 1 101 ? -8.488 0.773 12.714 1.00 93.88 101 ALA A N 1
ATOM 796 C CA . ALA A 1 101 ? -8.620 1.395 14.027 1.00 93.88 101 ALA A CA 1
ATOM 797 C C . ALA A 1 101 ? -10.024 1.190 14.620 1.00 93.88 101 ALA A C 1
ATOM 799 O O . ALA A 1 101 ? -10.128 0.863 15.803 1.00 93.88 101 ALA A O 1
ATOM 800 N N . GLU A 1 102 ? -11.078 1.312 13.806 1.00 91.62 102 GLU A N 1
ATOM 801 C CA . GLU A 1 102 ? -12.467 0.993 14.177 1.00 91.62 102 GLU A CA 1
ATOM 802 C C . GLU A 1 102 ? -12.586 -0.463 14.651 1.00 91.62 102 GLU A C 1
ATOM 804 O O . GLU A 1 102 ? -13.107 -0.730 15.736 1.00 91.62 102 GLU A O 1
ATOM 809 N N . ASN A 1 103 ? -11.969 -1.390 13.911 1.00 90.88 103 ASN A N 1
ATOM 810 C CA . ASN A 1 103 ? -11.926 -2.818 14.242 1.00 90.88 103 ASN A CA 1
ATOM 811 C C . ASN A 1 103 ? -10.858 -3.180 15.293 1.00 90.88 103 ASN A C 1
ATOM 813 O O . ASN A 1 103 ? -10.690 -4.352 15.637 1.00 90.88 103 ASN A O 1
ATOM 817 N N . LYS A 1 104 ? -10.122 -2.188 15.817 1.00 94.31 104 LYS A N 1
ATOM 818 C CA . LYS A 1 104 ? -9.043 -2.324 16.816 1.00 94.31 104 LYS A CA 1
ATOM 819 C C . LYS A 1 104 ? -7.985 -3.375 16.452 1.00 94.31 104 LYS A C 1
ATOM 821 O O . LYS A 1 104 ? -7.374 -3.981 17.334 1.00 94.31 104 LYS A O 1
ATOM 826 N N . SER A 1 105 ? -7.745 -3.594 15.161 1.00 94.94 105 SER A N 1
ATOM 827 C CA . SER A 1 105 ? -6.834 -4.625 14.672 1.00 94.94 105 SER A CA 1
ATOM 828 C C . SER A 1 105 ? -6.077 -4.158 13.437 1.00 94.94 105 SER A C 1
ATOM 830 O O . SER A 1 105 ? -6.655 -3.763 12.434 1.00 94.94 105 SER A O 1
ATOM 832 N N . PHE A 1 106 ? -4.751 -4.271 13.495 1.00 96.44 106 PHE A N 1
ATOM 833 C CA . PHE A 1 106 ? -3.846 -4.049 12.362 1.00 96.44 106 PHE A CA 1
ATOM 834 C C . PHE A 1 106 ? -3.116 -5.342 11.978 1.00 96.44 106 PHE A C 1
ATOM 836 O O . PHE A 1 106 ? -1.985 -5.325 11.485 1.00 96.44 106 PHE A O 1
ATOM 843 N N . GLN A 1 107 ? -3.719 -6.493 12.285 1.00 96.88 107 GLN A N 1
ATOM 844 C CA . GLN A 1 107 ? -3.167 -7.795 11.927 1.00 96.88 107 GLN A CA 1
ATOM 845 C C . GLN A 1 107 ? -3.344 -8.069 10.431 1.00 96.88 107 GLN A C 1
ATOM 847 O O . GLN A 1 107 ? -4.265 -7.567 9.793 1.00 96.88 107 GLN A O 1
ATOM 852 N N . VAL A 1 108 ? -2.503 -8.943 9.875 1.00 96.38 108 VAL A N 1
ATOM 853 C CA . VAL A 1 108 ? -2.603 -9.375 8.468 1.00 96.38 108 VAL A CA 1
ATOM 854 C C . VAL A 1 108 ? -4.002 -9.906 8.132 1.00 96.38 108 VAL A C 1
ATOM 856 O O . VAL A 1 108 ? -4.524 -9.617 7.060 1.00 96.38 108 VAL A O 1
ATOM 859 N N . ALA A 1 109 ? -4.612 -10.672 9.042 1.00 94.88 109 ALA A N 1
ATOM 860 C CA . ALA A 1 109 ? -5.959 -11.206 8.856 1.00 94.88 109 ALA A CA 1
ATOM 861 C C . ALA A 1 109 ? -7.008 -10.096 8.701 1.00 94.88 109 ALA A C 1
ATOM 863 O O . ALA A 1 109 ? -7.924 -10.253 7.907 1.00 94.88 109 ALA A O 1
ATOM 864 N N . GLU A 1 110 ? -6.846 -8.970 9.399 1.00 95.25 110 GLU A N 1
ATOM 865 C CA . GLU A 1 110 ? -7.768 -7.841 9.294 1.00 95.25 110 GLU A CA 1
ATOM 866 C C . GLU A 1 110 ? -7.657 -7.152 7.935 1.00 95.25 110 GLU A C 1
ATOM 868 O O . GLU A 1 110 ? -8.658 -6.952 7.258 1.00 95.25 110 GLU A O 1
ATOM 873 N N . PHE A 1 111 ? -6.436 -6.901 7.458 1.00 96.00 111 PHE A N 1
ATOM 874 C CA . PHE A 1 111 ? -6.241 -6.373 6.106 1.00 96.00 111 PHE A CA 1
ATOM 875 C C . PHE A 1 111 ? -6.831 -7.289 5.029 1.00 96.00 111 PHE A C 1
ATOM 877 O O . PHE A 1 111 ? -7.430 -6.795 4.083 1.00 96.00 111 PHE A O 1
ATOM 884 N N . LYS A 1 112 ? -6.715 -8.614 5.187 1.00 94.12 112 LYS A N 1
ATOM 885 C CA . LYS A 1 112 ? -7.342 -9.593 4.281 1.00 94.12 112 LYS A CA 1
ATOM 886 C C . LYS A 1 112 ? -8.869 -9.612 4.371 1.00 94.12 112 LYS A C 1
ATOM 888 O O . LYS A 1 112 ? -9.511 -9.941 3.390 1.00 94.12 112 LYS A O 1
ATOM 893 N N . LYS A 1 113 ? -9.452 -9.292 5.528 1.00 92.69 113 LYS A N 1
ATOM 894 C CA . LYS A 1 113 ? -10.909 -9.153 5.671 1.00 92.69 113 LYS A CA 1
ATOM 895 C C . LYS A 1 113 ? -11.438 -7.864 5.061 1.00 92.69 113 LYS A C 1
ATOM 897 O O . LYS A 1 113 ? -12.608 -7.811 4.728 1.00 92.69 113 LYS A O 1
ATOM 902 N N . LEU A 1 114 ? -10.616 -6.821 4.976 1.00 92.69 114 LEU A N 1
ATOM 903 C CA . LEU A 1 114 ? -11.009 -5.539 4.390 1.00 92.69 114 LEU A CA 1
ATOM 904 C C . LEU A 1 114 ? -10.747 -5.483 2.879 1.00 92.69 114 LEU A C 1
ATOM 906 O O . LEU A 1 114 ? -11.420 -4.731 2.180 1.00 92.69 114 LEU A O 1
ATOM 910 N N . LEU A 1 115 ? -9.780 -6.260 2.387 1.00 92.31 115 LEU A N 1
ATOM 911 C CA . LEU A 1 115 ? -9.395 -6.351 0.979 1.00 92.31 115 LEU A CA 1
ATOM 912 C C . LEU A 1 115 ? -9.776 -7.705 0.401 1.00 92.31 115 LEU A C 1
ATOM 914 O O . LEU A 1 115 ? -9.237 -8.716 0.850 1.00 92.31 115 LEU A O 1
ATOM 918 N N . ASP A 1 116 ? -10.578 -7.713 -0.654 1.00 88.12 116 ASP A N 1
ATOM 919 C CA . ASP A 1 116 ? -10.852 -8.916 -1.433 1.00 88.12 116 ASP A CA 1
ATOM 920 C C . ASP A 1 116 ? -10.257 -8.773 -2.834 1.00 88.12 116 ASP A C 1
ATOM 922 O O . ASP A 1 116 ? -10.783 -8.039 -3.661 1.00 88.12 116 ASP A O 1
ATOM 926 N N . LEU A 1 117 ? -9.118 -9.427 -3.085 1.00 92.31 117 LEU A N 1
ATOM 927 C CA . LEU A 1 117 ? -8.456 -9.419 -4.392 1.00 92.31 117 LEU A CA 1
ATOM 928 C C . LEU A 1 117 ? -8.679 -10.782 -5.070 1.00 92.31 117 LEU A C 1
ATOM 930 O O . LEU A 1 117 ? -7.949 -11.737 -4.754 1.00 92.31 117 LEU A O 1
ATOM 934 N N . PRO A 1 118 ? -9.686 -10.905 -5.957 1.00 86.19 118 PRO A N 1
ATOM 935 C CA . PRO A 1 118 ? -10.039 -12.169 -6.575 1.00 86.19 118 PRO A CA 1
ATOM 936 C C . PRO A 1 118 ? -8.959 -12.638 -7.551 1.00 86.19 118 PRO A C 1
ATOM 938 O O . PRO A 1 118 ? -8.230 -11.858 -8.170 1.00 86.19 118 PRO A O 1
ATOM 941 N N . LYS A 1 119 ? -8.850 -13.964 -7.668 1.00 88.19 119 LYS A N 1
ATOM 942 C CA . LYS A 1 119 ? -7.880 -14.610 -8.553 1.00 88.19 119 LYS A CA 1
ATOM 943 C C . LYS A 1 119 ? -8.184 -14.259 -10.011 1.00 88.19 119 LYS A C 1
ATOM 945 O O . LYS A 1 119 ? -9.322 -14.406 -10.442 1.00 88.19 119 LYS A O 1
ATOM 950 N N . GLY A 1 120 ? -7.160 -13.897 -10.779 1.00 88.75 120 GLY A N 1
ATOM 951 C CA . GLY A 1 120 ? -7.271 -13.581 -12.206 1.00 88.75 120 GLY A CA 1
ATOM 952 C C . GLY A 1 120 ? -7.649 -12.131 -12.520 1.00 88.75 120 GLY A C 1
ATOM 953 O O . GLY A 1 120 ? -7.599 -11.743 -13.683 1.00 88.75 120 GLY A O 1
ATOM 954 N N . GLU A 1 121 ? -7.955 -11.320 -11.506 1.00 91.69 121 GLU A N 1
ATOM 955 C CA . GLU A 1 121 ? -8.291 -9.894 -11.652 1.00 91.69 121 GLU A CA 1
ATOM 956 C C . GLU A 1 121 ? -7.222 -8.983 -11.026 1.00 91.69 121 GLU A C 1
ATOM 958 O O . GLU A 1 121 ? -7.424 -7.785 -10.843 1.00 91.69 121 GLU A O 1
ATOM 963 N N . LEU A 1 122 ? -6.055 -9.539 -10.682 1.00 95.94 122 LEU A N 1
ATOM 964 C CA . LEU A 1 122 ? -4.966 -8.784 -10.074 1.00 95.94 122 LEU A CA 1
ATOM 965 C C . LEU A 1 122 ? -4.349 -7.790 -11.063 1.00 95.94 122 LEU A C 1
ATOM 967 O O . LEU A 1 122 ? -3.968 -8.154 -12.173 1.00 95.94 122 LEU A O 1
ATOM 971 N N . LEU A 1 123 ? -4.155 -6.552 -10.607 1.00 96.44 123 LEU A N 1
ATOM 972 C CA . LEU A 1 123 ? -3.408 -5.538 -11.345 1.00 96.44 123 LEU A CA 1
ATOM 973 C C . LEU A 1 123 ? -1.978 -6.015 -11.64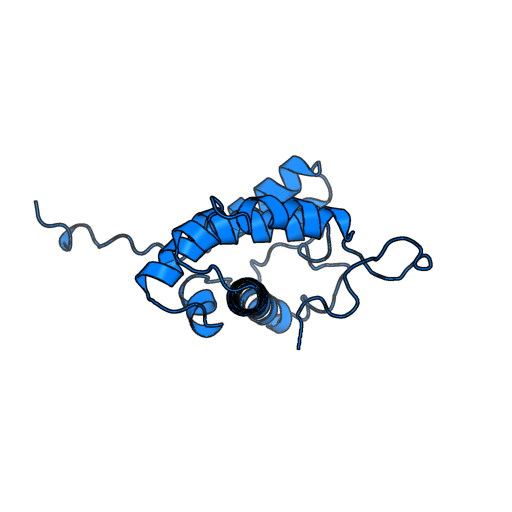0 1.00 96.44 123 LEU A C 1
ATOM 975 O O . LEU A 1 123 ? -1.225 -6.410 -10.749 1.00 96.44 123 LEU A O 1
ATOM 979 N N . LEU A 1 124 ? -1.552 -5.913 -12.892 1.00 96.94 124 LEU A N 1
ATOM 980 C CA . LEU A 1 124 ? -0.202 -6.233 -13.323 1.00 96.94 124 LEU A CA 1
ATOM 981 C C . LEU A 1 124 ? 0.556 -4.964 -13.701 1.00 96.94 124 LEU A C 1
ATOM 983 O O . LEU A 1 124 ? 0.018 -3.941 -14.117 1.00 96.94 124 LEU A O 1
ATOM 987 N N . ARG A 1 125 ? 1.884 -5.048 -13.650 1.00 95.00 125 ARG A N 1
ATOM 988 C CA . ARG A 1 125 ? 2.768 -3.987 -14.142 1.00 95.00 125 ARG A CA 1
ATOM 989 C C . ARG A 1 125 ? 2.528 -3.673 -15.625 1.00 95.00 125 ARG A C 1
ATOM 991 O O . ARG A 1 125 ? 2.760 -2.542 -16.048 1.00 95.00 125 ARG A O 1
ATOM 998 N N . ALA A 1 126 ? 2.076 -4.654 -16.408 1.00 95.50 126 ALA A N 1
ATOM 999 C CA . ALA A 1 126 ? 1.741 -4.468 -17.818 1.00 95.50 126 ALA A CA 1
ATOM 1000 C C . ALA A 1 126 ? 0.569 -3.494 -18.023 1.00 95.50 126 ALA A C 1
ATOM 1002 O O . ALA A 1 126 ? 0.597 -2.744 -18.998 1.00 95.50 126 ALA A O 1
ATOM 1003 N N . ASP A 1 127 ? -0.379 -3.444 -17.085 1.00 94.81 127 ASP A N 1
ATOM 1004 C CA . ASP A 1 127 ? -1.551 -2.559 -17.137 1.00 94.81 127 ASP A CA 1
ATOM 1005 C C . ASP A 1 127 ? -1.168 -1.098 -16.864 1.00 94.81 127 ASP A C 1
ATOM 1007 O O . ASP A 1 127 ? -1.827 -0.161 -17.303 1.00 94.81 127 ASP A O 1
ATOM 1011 N N . LEU A 1 128 ? -0.034 -0.894 -16.188 1.00 94.38 128 LEU A N 1
ATOM 1012 C CA . LEU A 1 128 ? 0.490 0.421 -15.824 1.00 94.38 128 LEU A CA 1
ATOM 1013 C C . LEU A 1 128 ? 1.488 0.986 -16.848 1.00 94.38 128 LEU A C 1
ATOM 1015 O O . LEU A 1 128 ? 1.809 2.174 -16.804 1.00 94.38 128 LEU A O 1
ATOM 1019 N N . LYS A 1 129 ? 2.016 0.163 -17.765 1.00 89.12 129 LYS A N 1
ATOM 1020 C CA . LYS A 1 129 ? 3.222 0.483 -18.559 1.00 89.12 129 LYS A CA 1
ATOM 1021 C C . LYS A 1 129 ? 3.090 1.708 -19.475 1.00 89.12 129 LYS A C 1
ATOM 1023 O O . LYS A 1 129 ? 4.094 2.354 -19.748 1.00 89.12 129 LYS A O 1
ATOM 1028 N N . ASN A 1 130 ? 1.875 2.017 -19.927 1.00 90.06 130 ASN A N 1
ATOM 1029 C CA . ASN A 1 130 ? 1.589 3.132 -20.837 1.00 90.06 130 ASN A CA 1
ATOM 1030 C C . ASN A 1 130 ? 1.123 4.401 -20.102 1.00 90.06 130 ASN A C 1
ATOM 1032 O O . ASN A 1 130 ? 0.770 5.389 -20.738 1.00 90.06 130 ASN A O 1
ATOM 1036 N N . LEU A 1 131 ? 1.086 4.368 -18.769 1.00 93.19 131 LEU A N 1
ATOM 1037 C CA . LEU A 1 131 ? 0.660 5.486 -17.940 1.00 93.19 131 LEU A CA 1
ATOM 1038 C C . LEU A 1 131 ? 1.873 6.244 -17.400 1.00 93.19 131 LEU A C 1
ATOM 1040 O O . LEU A 1 131 ? 2.893 5.655 -17.041 1.00 93.19 131 LEU A O 1
ATOM 1044 N N . GLU A 1 132 ? 1.733 7.557 -17.260 1.00 92.88 132 GLU A N 1
ATOM 1045 C CA . GLU A 1 132 ? 2.710 8.375 -16.545 1.00 92.88 132 GLU A CA 1
ATOM 1046 C C . GLU A 1 132 ? 2.699 8.070 -15.040 1.00 92.88 132 GLU A C 1
ATOM 1048 O O . GLU A 1 132 ? 1.688 7.646 -14.480 1.00 92.88 132 GLU A O 1
ATOM 1053 N N . GLY A 1 133 ? 3.801 8.347 -14.336 1.00 89.88 133 GLY A N 1
ATOM 1054 C CA . GLY A 1 133 ? 3.972 7.941 -12.934 1.00 89.88 133 GLY A CA 1
ATOM 1055 C C . GLY A 1 133 ? 2.906 8.460 -11.952 1.00 89.88 133 GLY A C 1
ATOM 1056 O O . GLY A 1 133 ? 2.672 7.840 -10.915 1.00 89.88 133 GLY A O 1
ATOM 1057 N N . LYS A 1 134 ? 2.231 9.586 -12.236 1.00 93.94 134 LYS A N 1
ATOM 1058 C CA . LYS A 1 134 ? 1.073 10.045 -11.439 1.00 93.94 134 LYS A CA 1
ATOM 1059 C C . LYS A 1 134 ? -0.169 9.191 -11.713 1.00 93.94 134 LYS A C 1
ATOM 1061 O O . LYS A 1 134 ? -0.827 8.766 -10.769 1.00 93.94 134 LYS A O 1
ATOM 1066 N N . SER A 1 135 ? -0.445 8.898 -12.978 1.00 96.12 135 SER A N 1
ATOM 1067 C CA . SER A 1 135 ? -1.565 8.053 -13.398 1.00 96.12 135 SER A CA 1
ATOM 1068 C C . SER A 1 135 ? -1.378 6.596 -12.970 1.00 96.12 135 SER A C 1
ATOM 1070 O O . SER A 1 135 ? -2.339 5.970 -12.545 1.00 96.12 135 SER A O 1
ATOM 1072 N N . GLN A 1 136 ? -0.144 6.079 -12.967 1.00 96.94 136 GLN A N 1
ATOM 1073 C CA . GLN A 1 136 ? 0.168 4.752 -12.421 1.00 96.94 136 GLN A CA 1
ATOM 1074 C C . GLN A 1 136 ? -0.181 4.644 -10.932 1.00 96.94 136 GLN A C 1
ATOM 1076 O O . GLN A 1 136 ? -0.803 3.672 -10.516 1.00 96.94 136 GLN A O 1
ATOM 1081 N N . ARG A 1 137 ? 0.194 5.651 -10.128 1.00 96.38 137 ARG A N 1
ATOM 1082 C CA . ARG A 1 137 ? -0.165 5.712 -8.700 1.00 96.38 137 ARG A CA 1
ATOM 1083 C C . ARG A 1 137 ? -1.677 5.714 -8.509 1.00 96.38 137 ARG A C 1
ATOM 1085 O O . ARG A 1 137 ? -2.186 4.917 -7.730 1.00 96.38 137 ARG A O 1
ATOM 1092 N N . LYS A 1 138 ? -2.378 6.564 -9.268 1.00 97.12 138 LYS A N 1
ATOM 1093 C CA . LYS A 1 138 ? -3.841 6.662 -9.228 1.00 97.12 138 LYS A CA 1
ATOM 1094 C C . LYS A 1 138 ? -4.504 5.325 -9.561 1.00 97.12 138 LYS A C 1
ATOM 1096 O O . LYS A 1 138 ? -5.344 4.884 -8.794 1.00 97.12 138 LYS A O 1
ATOM 1101 N N . ALA A 1 139 ? -4.063 4.653 -10.624 1.00 97.81 139 ALA A N 1
ATOM 1102 C CA . ALA A 1 139 ? -4.590 3.349 -11.022 1.00 97.81 139 ALA A CA 1
ATOM 1103 C C . ALA A 1 139 ? -4.394 2.276 -9.936 1.00 97.81 139 ALA A C 1
ATOM 1105 O O . ALA A 1 139 ? -5.277 1.456 -9.712 1.00 97.81 139 ALA A O 1
ATOM 1106 N N . VAL A 1 140 ? -3.262 2.297 -9.223 1.00 97.88 140 VAL A N 1
ATOM 1107 C CA . VAL A 1 140 ? -3.013 1.384 -8.092 1.00 97.88 140 VAL A CA 1
ATOM 1108 C C . VAL A 1 140 ? -3.962 1.668 -6.929 1.00 97.88 140 VAL A C 1
ATOM 1110 O O . VAL A 1 140 ? -4.501 0.729 -6.351 1.00 97.88 140 VAL A O 1
ATOM 1113 N N . VAL A 1 141 ? -4.175 2.943 -6.589 1.00 97.69 141 VAL A N 1
ATOM 1114 C CA . VAL A 1 141 ? -5.138 3.337 -5.550 1.00 97.69 141 VAL A CA 1
ATOM 1115 C C . VAL A 1 141 ? -6.550 2.915 -5.952 1.00 97.69 141 VAL A C 1
ATOM 1117 O O . VAL A 1 141 ? -7.205 2.230 -5.180 1.00 97.69 141 VAL A O 1
ATOM 1120 N N . GLU A 1 142 ? -6.987 3.249 -7.166 1.00 96.19 142 GLU A N 1
ATOM 1121 C CA . GLU A 1 142 ? -8.321 2.917 -7.683 1.00 96.19 142 GLU A CA 1
ATOM 1122 C C . GLU A 1 142 ? -8.571 1.406 -7.695 1.00 96.19 142 GLU A C 1
ATOM 1124 O O . GLU A 1 142 ? -9.626 0.964 -7.251 1.00 96.19 142 GLU A O 1
ATOM 1129 N N . PHE A 1 143 ? -7.585 0.610 -8.123 1.00 96.88 143 PHE A N 1
ATOM 1130 C CA . PHE A 1 143 ? -7.653 -0.849 -8.063 1.00 96.88 143 PHE A CA 1
ATOM 1131 C C . PHE A 1 143 ? -7.824 -1.362 -6.628 1.00 96.88 143 PHE A C 1
ATOM 1133 O O . PHE A 1 143 ? -8.652 -2.230 -6.374 1.00 96.88 143 PHE A O 1
ATOM 1140 N N . LEU A 1 144 ? -7.054 -0.849 -5.668 1.00 96.50 144 LEU A N 1
ATOM 1141 C CA . LEU A 1 144 ? -7.162 -1.296 -4.277 1.00 96.50 144 LEU A CA 1
ATOM 1142 C C . LEU A 1 144 ? -8.480 -0.846 -3.632 1.00 96.50 144 LEU A C 1
ATOM 1144 O O . LEU A 1 144 ? -9.070 -1.593 -2.855 1.00 96.50 144 LEU A O 1
ATOM 1148 N N . GLU A 1 145 ? -8.966 0.344 -3.986 1.00 94.06 145 GLU A N 1
ATOM 1149 C CA . GLU A 1 145 ? -10.242 0.875 -3.510 1.00 94.06 145 GLU A CA 1
ATOM 1150 C C . GLU A 1 145 ? -11.447 0.127 -4.088 1.00 94.06 145 GLU A C 1
ATOM 1152 O O . GLU A 1 145 ? -12.414 -0.098 -3.360 1.00 94.06 145 GLU A O 1
ATOM 1157 N N . SER A 1 146 ? -11.408 -0.287 -5.362 1.00 92.56 146 SER A N 1
ATOM 1158 C CA . SER A 1 146 ? -12.502 -1.053 -5.980 1.00 92.56 146 SER A CA 1
ATOM 1159 C C . SER A 1 146 ? -12.681 -2.436 -5.353 1.00 92.56 146 SER A C 1
ATOM 1161 O O . SER A 1 146 ? -13.768 -3.001 -5.420 1.00 92.56 146 SER A O 1
ATOM 1163 N N . HIS A 1 147 ? -11.628 -2.945 -4.718 1.00 91.75 147 HIS A N 1
ATOM 1164 C CA . HIS A 1 147 ? -11.569 -4.234 -4.033 1.00 91.75 147 HIS A CA 1
ATOM 1165 C C . HIS A 1 147 ? -11.650 -4.118 -2.504 1.00 91.75 147 HIS A C 1
ATOM 1167 O O . HIS A 1 147 ? -11.445 -5.087 -1.767 1.00 91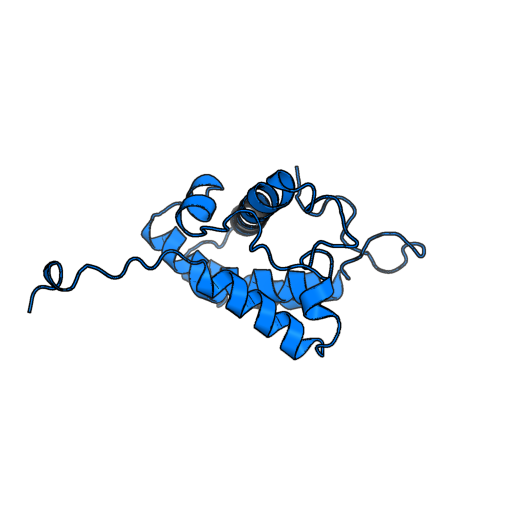.75 147 HIS A O 1
ATOM 1173 N N . LEU A 1 148 ? -11.935 -2.917 -2.002 1.00 90.94 148 LEU A N 1
ATOM 1174 C CA . LEU A 1 148 ? -12.195 -2.705 -0.593 1.00 90.94 148 LEU A CA 1
ATOM 1175 C C . LEU A 1 148 ? -13.627 -3.143 -0.286 1.00 90.94 148 LEU A C 1
ATOM 1177 O O . LEU A 1 148 ? -14.582 -2.604 -0.849 1.00 90.94 148 LEU A O 1
ATOM 1181 N N . LEU A 1 149 ? -13.790 -4.064 0.662 1.00 82.50 149 LEU A N 1
ATOM 1182 C CA . LEU A 1 149 ? -15.114 -4.476 1.105 1.00 82.50 149 LEU A CA 1
ATOM 1183 C C . LEU A 1 149 ? -15.847 -3.260 1.695 1.00 82.50 149 LEU A C 1
ATOM 1185 O O . LEU A 1 149 ? -15.389 -2.592 2.638 1.00 82.50 149 LEU A O 1
ATOM 1189 N N . LYS A 1 150 ? -16.967 -2.912 1.056 1.00 65.62 150 LYS A N 1
ATOM 1190 C CA . LYS A 1 150 ? -17.846 -1.829 1.490 1.00 65.62 150 LYS A CA 1
ATOM 1191 C C . LYS A 1 150 ? -18.702 -2.366 2.628 1.00 65.62 150 LYS A C 1
ATOM 1193 O O . LYS A 1 150 ? -19.609 -3.148 2.397 1.00 65.62 150 LYS A O 1
ATOM 1198 N N . SER A 1 151 ? -18.429 -1.917 3.847 1.00 55.69 151 SER A N 1
ATOM 1199 C CA . SER A 1 151 ? -19.342 -2.052 4.983 1.00 55.69 151 SER A CA 1
ATOM 1200 C C . SER A 1 151 ? -20.409 -0.956 4.906 1.00 55.69 151 SER A C 1
ATOM 1202 O O . SER A 1 151 ? -20.505 -0.122 5.806 1.00 55.69 151 SER A O 1
ATOM 1204 N N . LEU A 1 152 ? -21.117 -0.853 3.778 1.00 56.59 152 LEU A N 1
ATOM 1205 C CA . LEU A 1 152 ? -22.347 -0.069 3.781 1.00 56.59 152 LEU A CA 1
ATOM 1206 C C . LEU A 1 152 ? -23.369 -0.932 4.528 1.00 56.59 152 LEU A C 1
ATOM 1208 O O . LEU A 1 152 ? -23.559 -2.071 4.104 1.00 56.59 152 LEU A O 1
ATOM 1212 N N . PRO A 1 153 ? -23.950 -0.445 5.639 1.00 54.81 153 PRO A N 1
ATOM 1213 C CA . PRO A 1 153 ? -25.127 -1.081 6.212 1.00 54.81 153 PRO A CA 1
ATOM 1214 C C . PRO A 1 153 ? -26.165 -1.246 5.103 1.00 54.81 153 PRO A C 1
ATOM 1216 O O . PRO A 1 153 ? -26.302 -0.350 4.259 1.00 54.81 153 PRO A O 1
ATOM 1219 N N . ASP A 1 154 ? -26.881 -2.368 5.082 1.00 54.47 154 ASP A N 1
ATOM 1220 C CA . ASP A 1 154 ? -28.036 -2.477 4.196 1.00 54.47 154 ASP A CA 1
ATOM 1221 C C . ASP A 1 154 ? -29.016 -1.336 4.505 1.00 54.47 154 ASP A C 1
ATOM 1223 O O . ASP A 1 154 ? -29.049 -0.813 5.623 1.00 54.47 154 ASP A O 1
ATOM 1227 N N . GLN A 1 155 ? -29.806 -0.904 3.514 1.00 57.47 155 GLN A N 1
ATOM 1228 C CA . GLN A 1 155 ? -30.742 0.219 3.688 1.00 57.47 155 GLN A CA 1
ATOM 1229 C C . GLN A 1 155 ? -31.630 0.040 4.938 1.00 57.47 155 GLN A C 1
ATOM 1231 O O . GLN A 1 155 ? -31.969 1.018 5.604 1.00 57.47 155 GLN A O 1
ATOM 1236 N N . ASP A 1 156 ? -31.924 -1.212 5.283 1.00 61.72 156 ASP A N 1
ATOM 1237 C CA . ASP A 1 156 ? -32.754 -1.629 6.411 1.00 61.72 156 ASP A CA 1
ATOM 1238 C C . ASP A 1 156 ? -32.043 -1.555 7.781 1.00 61.72 156 ASP A C 1
ATOM 1240 O O . ASP A 1 156 ? -32.695 -1.603 8.825 1.00 61.72 156 ASP A O 1
ATOM 1244 N N . GLU A 1 157 ? -30.715 -1.416 7.810 1.00 53.16 157 GLU A N 1
ATOM 1245 C CA . GLU A 1 157 ? -29.924 -1.226 9.035 1.00 53.16 157 GLU A CA 1
ATOM 1246 C C . GLU A 1 157 ? -29.846 0.247 9.471 1.00 53.16 157 GLU A C 1
ATOM 1248 O O . GLU A 1 157 ? -29.498 0.545 10.621 1.00 53.16 157 GLU A O 1
ATOM 1253 N N . TYR A 1 158 ? -30.191 1.186 8.584 1.00 64.50 158 TYR A N 1
ATOM 1254 C CA . TYR A 1 158 ? -30.275 2.601 8.931 1.00 64.50 158 TYR A CA 1
ATOM 1255 C C . TYR A 1 158 ? -31.539 2.871 9.749 1.00 64.50 158 TYR A C 1
ATOM 1257 O O . TYR A 1 158 ? -32.662 2.632 9.308 1.00 64.50 158 TYR A O 1
ATOM 1265 N N . LYS A 1 159 ? -31.367 3.430 10.949 1.00 60.41 159 LYS A N 1
ATOM 1266 C CA . LYS A 1 159 ? -32.479 3.992 11.722 1.00 60.41 159 LYS A CA 1
ATOM 1267 C C . LYS A 1 159 ? -32.647 5.461 11.342 1.00 60.41 159 LYS A C 1
ATOM 1269 O O . LYS A 1 159 ? -31.706 6.235 11.516 1.00 60.41 159 LYS A O 1
ATOM 1274 N N . PHE A 1 160 ? -33.823 5.800 10.822 1.00 68.00 160 PHE A N 1
ATOM 1275 C CA . PHE A 1 160 ? -34.262 7.167 10.537 1.00 68.00 160 PHE A CA 1
ATOM 1276 C C . PHE A 1 160 ? -35.036 7.742 11.723 1.00 68.00 160 PHE A C 1
ATOM 1278 O O . PHE A 1 160 ? -35.771 6.962 12.374 1.00 68.00 160 PHE A O 1
#

Secondary structure (DSSP, 8-state):
--TTTTTEE-TTPPTTS-SEEHHHHHHHHHHHHSTTSHHHHTT--SHHHHHHHHHHHHHHHHHHHHTTT-SS-TTT-GGGSHHHHHHHHHHIIIIIHHHHHHTT--SHHHHHHHB---TT----HHHHTTS-HHHHHHHHHHHHHHTB---PPPGGG---